Protein AF-J6DVZ9-F1 (afdb_monomer)

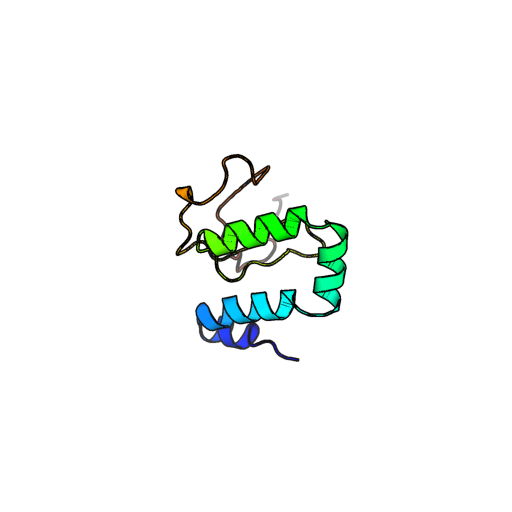Sequence (102 aa):
MVYGTLAAVAENDLETFTESIEAIQRTVWKTAEWSWHGEQLKEVAAELRTAGARGVGMSSMGPSLYFDATHLEPTKLPPKIFEATFITRPANLGRSLKGGRG

Foldseek 3Di:
DQLCCVVCVVVVPPPSNLSSLVVVCPDPVNVVLVPVVPCLLVVLLVLQVVQPWTSWHADDSDDDTDTDCVRGDCVSHPPDNDPDDDDDDDDPDDDDDDDDDD

Mean predicted aligned error: 5.06 Å

pLDDT: mean 90.96, std 10.16, range [49.06, 97.69]

Structure (mmCIF, N/CA/C/O backbone):
data_AF-J6DVZ9-F1
#
_entry.id   AF-J6DVZ9-F1
#
loop_
_atom_site.group_PDB
_atom_site.id
_atom_site.type_symbol
_atom_site.label_atom_id
_atom_site.label_alt_id
_atom_site.label_comp_id
_atom_site.label_asym_id
_atom_site.label_entity_id
_atom_site.label_seq_id
_atom_site.pdbx_PDB_ins_code
_atom_site.Cartn_x
_atom_site.Cartn_y
_atom_site.Cartn_z
_atom_site.occupancy
_atom_site.B_iso_or_equiv
_atom_site.auth_seq_id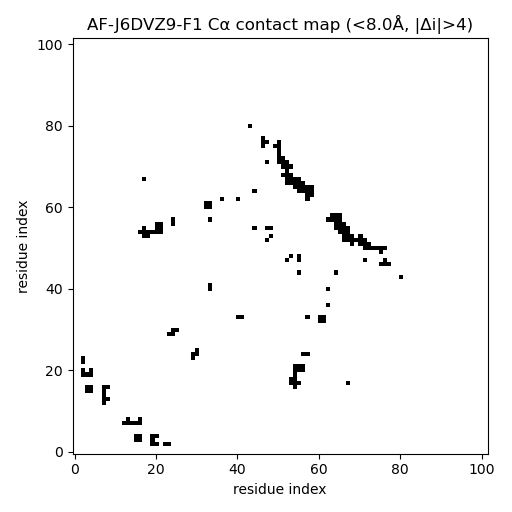
_atom_site.auth_comp_id
_atom_site.auth_asym_id
_atom_site.auth_atom_id
_atom_site.pdbx_PDB_model_num
ATOM 1 N N . MET A 1 1 ? -0.544 -18.241 -5.736 1.00 49.06 1 MET A N 1
ATOM 2 C CA . MET A 1 1 ? -1.378 -17.090 -6.135 1.00 49.06 1 MET A CA 1
ATOM 3 C C . MET A 1 1 ? -0.431 -16.003 -6.612 1.00 49.06 1 MET A C 1
ATOM 5 O O . MET A 1 1 ? 0.437 -15.614 -5.842 1.00 49.06 1 MET A O 1
ATOM 9 N N . VAL A 1 2 ? -0.505 -15.615 -7.885 1.00 58.88 2 VAL A N 1
ATOM 10 C CA . VAL A 1 2 ? 0.263 -14.483 -8.425 1.00 58.88 2 VAL A CA 1
ATOM 11 C C . VAL A 1 2 ? -0.691 -13.296 -8.391 1.00 58.88 2 VAL A C 1
ATOM 13 O O . VAL A 1 2 ? -1.721 -13.342 -9.050 1.00 58.88 2 VAL A O 1
ATOM 16 N N . TYR A 1 3 ? -0.403 -12.278 -7.585 1.00 77.50 3 TYR A N 1
ATOM 17 C CA . TYR A 1 3 ? -1.319 -11.147 -7.367 1.00 77.50 3 TYR A CA 1
ATOM 18 C C . TYR A 1 3 ? -1.269 -10.098 -8.490 1.00 77.50 3 TYR A C 1
ATOM 20 O O . TYR A 1 3 ? -1.822 -9.024 -8.335 1.00 77.50 3 TYR A O 1
ATOM 28 N N . GLY A 1 4 ? -0.579 -10.373 -9.601 1.00 89.81 4 GLY A N 1
ATOM 29 C CA . GLY A 1 4 ? -0.366 -9.410 -10.687 1.00 89.81 4 GLY A CA 1
ATOM 30 C C . GLY A 1 4 ? 0.797 -8.440 -10.455 1.00 89.81 4 GLY A C 1
ATOM 31 O O . GLY A 1 4 ? 1.261 -7.838 -11.411 1.00 89.81 4 GLY A O 1
ATOM 32 N N . THR A 1 5 ? 1.358 -8.361 -9.241 1.00 93.88 5 THR A N 1
ATOM 33 C CA . THR A 1 5 ? 2.412 -7.390 -8.880 1.00 93.88 5 THR A CA 1
ATOM 34 C C . THR A 1 5 ? 3.615 -7.411 -9.823 1.00 93.88 5 THR A C 1
ATOM 36 O O . THR A 1 5 ? 4.063 -6.362 -10.268 1.00 93.88 5 THR A O 1
ATOM 39 N N . LEU A 1 6 ? 4.143 -8.598 -10.148 1.00 94.81 6 LEU A N 1
ATOM 40 C CA . LEU A 1 6 ? 5.316 -8.716 -11.022 1.00 94.81 6 LEU A CA 1
ATOM 41 C C . LEU A 1 6 ? 5.006 -8.293 -12.463 1.00 94.81 6 LEU A C 1
ATOM 43 O O . LEU A 1 6 ? 5.797 -7.571 -13.059 1.00 94.81 6 LEU A O 1
ATOM 47 N N . ALA A 1 7 ? 3.868 -8.739 -13.003 1.00 95.25 7 ALA A N 1
ATOM 48 C CA . ALA A 1 7 ? 3.440 -8.385 -14.354 1.00 95.25 7 ALA A CA 1
ATOM 49 C C . ALA A 1 7 ? 3.193 -6.874 -14.462 1.00 95.25 7 ALA A C 1
ATOM 51 O O . ALA A 1 7 ? 3.746 -6.228 -15.342 1.00 95.25 7 ALA A O 1
ATOM 52 N N . ALA A 1 8 ? 2.491 -6.297 -13.485 1.00 96.50 8 ALA A N 1
ATOM 53 C CA . ALA A 1 8 ? 2.218 -4.868 -13.419 1.00 96.50 8 ALA A CA 1
ATOM 54 C C . ALA A 1 8 ? 3.501 -4.019 -13.394 1.00 96.50 8 ALA A C 1
ATOM 56 O O . ALA A 1 8 ? 3.612 -3.028 -14.109 1.00 96.50 8 ALA A O 1
ATOM 57 N N . VAL A 1 9 ? 4.517 -4.438 -12.629 1.00 95.75 9 VAL A N 1
ATOM 58 C CA . VAL A 1 9 ? 5.830 -3.770 -12.635 1.00 95.75 9 VAL A CA 1
ATOM 59 C C . VAL A 1 9 ? 6.522 -3.912 -13.992 1.00 95.75 9 VAL A C 1
ATOM 61 O O . VAL A 1 9 ? 7.079 -2.937 -14.489 1.00 95.75 9 VAL A O 1
ATOM 64 N N . ALA A 1 10 ? 6.496 -5.103 -14.597 1.00 96.75 10 ALA A N 1
ATOM 65 C CA . ALA A 1 10 ? 7.122 -5.350 -15.896 1.00 96.75 10 ALA A CA 1
ATOM 66 C C . ALA A 1 10 ? 6.476 -4.529 -17.029 1.00 96.75 10 ALA A C 1
ATOM 68 O O . ALA A 1 10 ? 7.169 -4.106 -17.953 1.00 96.75 10 ALA A O 1
ATOM 69 N N . GLU A 1 11 ? 5.171 -4.279 -16.934 1.00 97.38 11 GLU A N 1
ATOM 70 C CA . GLU A 1 11 ? 4.371 -3.569 -17.937 1.00 97.38 11 GLU A CA 1
ATOM 71 C C . GLU A 1 11 ? 4.220 -2.063 -17.647 1.00 97.38 11 GLU A C 1
ATOM 73 O O . GLU A 1 11 ? 3.642 -1.339 -18.452 1.00 97.38 11 GLU A O 1
ATOM 78 N N . ASN A 1 12 ? 4.794 -1.559 -16.547 1.00 96.31 12 ASN A N 1
ATOM 79 C CA . ASN A 1 12 ? 4.593 -0.188 -16.049 1.00 96.31 12 ASN A CA 1
ATOM 80 C C . ASN A 1 12 ? 3.113 0.167 -15.799 1.00 96.31 12 ASN A C 1
ATOM 82 O O . ASN A 1 12 ? 2.704 1.319 -15.955 1.00 96.31 12 ASN A O 1
ATOM 86 N N . ASP A 1 13 ? 2.321 -0.812 -15.374 1.00 97.00 13 ASP A N 1
ATOM 87 C CA . ASP A 1 13 ? 0.919 -0.642 -15.012 1.00 97.00 13 ASP A CA 1
ATOM 88 C C . ASP A 1 13 ? 0.795 -0.318 -13.514 1.00 97.00 13 ASP A C 1
ATOM 90 O O . ASP A 1 13 ? 0.762 -1.195 -12.645 1.00 97.00 13 ASP A O 1
ATOM 94 N N . LEU A 1 14 ? 0.757 0.980 -13.200 1.00 95.38 14 LEU A N 1
ATOM 95 C CA . LEU A 1 14 ? 0.627 1.451 -11.821 1.00 95.38 14 LEU A CA 1
ATOM 96 C C . LEU A 1 14 ? -0.730 1.080 -11.202 1.00 95.38 14 LEU A C 1
ATOM 98 O O . LEU A 1 14 ? -0.798 0.843 -9.996 1.00 95.38 14 LEU A O 1
ATOM 102 N N . GLU A 1 15 ? -1.795 1.023 -11.999 1.00 95.56 15 GLU A N 1
ATOM 103 C CA . GLU A 1 15 ? -3.142 0.713 -11.521 1.00 95.56 15 GLU A CA 1
ATOM 104 C C . GLU A 1 15 ? -3.184 -0.725 -11.005 1.00 95.56 15 GLU A C 1
ATOM 106 O O . GLU A 1 15 ? -3.344 -0.934 -9.796 1.00 95.56 15 GLU A O 1
ATOM 111 N N . THR A 1 16 ? -2.860 -1.692 -11.867 1.00 96.44 16 THR A N 1
ATOM 112 C CA . THR A 1 16 ? -2.783 -3.110 -11.491 1.00 96.44 16 THR A CA 1
ATOM 113 C C . THR A 1 16 ? -1.766 -3.337 -10.370 1.00 96.44 16 THR A C 1
ATOM 115 O O . THR A 1 16 ? -1.989 -4.157 -9.473 1.00 96.44 16 THR A O 1
ATOM 118 N N . PHE A 1 17 ? -0.653 -2.592 -10.349 1.00 96.94 17 PHE A N 1
ATOM 119 C CA . PHE A 1 17 ? 0.310 -2.680 -9.252 1.00 96.94 17 PHE A CA 1
ATOM 120 C C . PHE A 1 17 ? -0.335 -2.299 -7.917 1.00 96.94 17 PHE A C 1
ATOM 122 O O . PHE A 1 17 ? -0.264 -3.079 -6.965 1.00 96.94 17 PHE A O 1
ATOM 129 N N . THR A 1 18 ? -1.005 -1.149 -7.834 1.00 97.00 18 THR A N 1
ATOM 130 C CA . THR A 1 18 ? -1.654 -0.706 -6.590 1.00 97.00 18 THR A CA 1
ATOM 131 C C . THR A 1 18 ? -2.778 -1.644 -6.145 1.00 97.00 18 THR A C 1
ATOM 133 O O . THR A 1 18 ? -2.858 -1.970 -4.959 1.00 97.00 18 THR A O 1
ATOM 136 N N . GLU A 1 19 ? -3.578 -2.171 -7.074 1.00 96.38 19 GLU A N 1
ATOM 137 C CA . GLU A 1 19 ? -4.605 -3.176 -6.775 1.00 96.38 19 GLU A CA 1
ATOM 138 C C . GLU A 1 19 ? -4.006 -4.479 -6.238 1.00 96.38 19 GLU A C 1
ATOM 140 O O .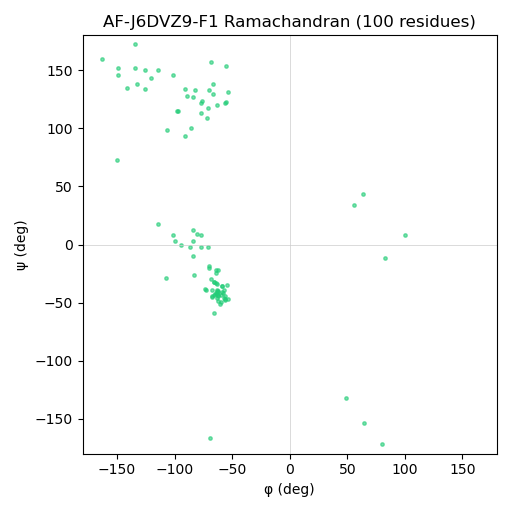 GLU A 1 19 ? -4.525 -5.069 -5.283 1.00 96.38 19 GLU A O 1
ATOM 145 N N . SER A 1 20 ? -2.872 -4.909 -6.802 1.00 97.38 20 SER A N 1
ATOM 146 C CA . SER A 1 20 ? -2.161 -6.101 -6.341 1.00 97.38 20 SER A CA 1
ATOM 147 C C . SER A 1 20 ? -1.667 -5.961 -4.902 1.00 97.38 20 SER A C 1
ATOM 149 O O . SER A 1 20 ? -1.779 -6.907 -4.119 1.00 97.38 20 SER A O 1
ATOM 151 N N . ILE A 1 21 ? -1.166 -4.777 -4.526 1.00 97.38 21 ILE A N 1
ATOM 152 C CA . ILE A 1 21 ? -0.743 -4.490 -3.152 1.00 97.38 21 ILE A CA 1
ATOM 153 C C . ILE A 1 21 ? -1.939 -4.605 -2.211 1.00 97.38 21 ILE A C 1
ATOM 155 O O . ILE A 1 21 ? -1.859 -5.318 -1.210 1.00 97.38 21 ILE A O 1
ATOM 159 N N . GLU A 1 22 ? -3.064 -3.979 -2.553 1.00 96.25 22 GLU A N 1
ATOM 160 C CA . GLU A 1 22 ? -4.296 -4.050 -1.763 1.00 96.25 22 GLU A CA 1
ATOM 161 C C . GLU A 1 22 ? -4.794 -5.498 -1.604 1.00 96.25 22 GLU A C 1
ATOM 163 O O . GLU A 1 22 ? -5.202 -5.911 -0.516 1.00 96.25 22 GLU A O 1
ATOM 168 N N . ALA A 1 23 ? -4.717 -6.307 -2.664 1.00 96.38 23 ALA A N 1
ATOM 169 C CA . ALA A 1 23 ? -5.061 -7.725 -2.608 1.00 96.38 23 ALA A CA 1
ATOM 170 C C . ALA A 1 23 ? -4.133 -8.511 -1.667 1.00 96.38 23 ALA A C 1
ATOM 172 O O . ALA A 1 23 ? -4.618 -9.308 -0.862 1.00 96.38 23 ALA A O 1
ATOM 173 N N . ILE A 1 24 ? -2.821 -8.250 -1.710 1.00 96.62 24 ILE A N 1
ATOM 174 C CA . ILE A 1 24 ? -1.842 -8.854 -0.795 1.00 96.62 24 ILE A CA 1
ATOM 175 C C . ILE A 1 24 ? -2.172 -8.505 0.660 1.00 96.62 24 ILE A C 1
ATOM 177 O O . ILE A 1 24 ? -2.144 -9.394 1.513 1.00 96.62 24 ILE A O 1
ATOM 181 N N . GLN A 1 25 ? -2.533 -7.253 0.960 1.00 96.19 25 GLN A N 1
ATOM 182 C CA . GLN A 1 25 ? -2.863 -6.837 2.331 1.00 96.19 25 GLN A CA 1
ATOM 183 C C . GLN A 1 25 ? -4.104 -7.544 2.902 1.00 96.19 25 GLN A C 1
ATOM 185 O O . GLN A 1 25 ? -4.197 -7.700 4.116 1.00 96.19 25 GLN A O 1
ATOM 190 N N . ARG A 1 26 ? -5.021 -8.025 2.049 1.00 95.25 26 ARG A N 1
ATOM 191 C CA . ARG A 1 26 ? -6.228 -8.783 2.443 1.00 95.25 26 ARG A CA 1
ATOM 192 C C . ARG A 1 26 ? -6.009 -10.290 2.599 1.00 95.25 26 ARG A C 1
ATOM 194 O O . ARG A 1 26 ? -6.938 -11.023 2.931 1.00 95.25 26 ARG A O 1
ATOM 201 N N . THR A 1 27 ? -4.805 -10.789 2.336 1.00 96.00 27 THR A N 1
ATOM 202 C CA . THR A 1 27 ? -4.490 -12.211 2.533 1.00 96.00 27 THR A CA 1
ATOM 203 C C . THR A 1 27 ? -4.490 -12.581 4.018 1.00 96.00 27 THR A C 1
ATOM 205 O O . THR A 1 27 ? -4.284 -11.728 4.880 1.00 96.00 27 THR A O 1
ATOM 208 N N . VAL A 1 28 ? -4.689 -13.867 4.332 1.00 96.56 28 VAL A N 1
ATOM 209 C CA . VAL A 1 28 ? -4.791 -14.352 5.724 1.00 96.56 28 VAL A CA 1
ATOM 210 C C . VAL A 1 28 ? -3.564 -13.976 6.559 1.00 96.56 28 VAL A C 1
ATOM 212 O O . VAL A 1 28 ? -3.706 -13.462 7.665 1.00 96.56 28 VAL A O 1
ATOM 215 N N . TRP A 1 29 ? -2.361 -14.190 6.023 1.00 95.38 29 TRP A N 1
ATOM 216 C CA . TRP A 1 29 ? -1.114 -13.921 6.742 1.00 95.38 29 TRP A CA 1
ATOM 217 C C . TRP A 1 29 ? -0.898 -12.423 6.982 1.00 95.38 29 TRP A C 1
ATOM 219 O O . TRP A 1 29 ? -0.625 -12.031 8.112 1.00 95.38 29 TRP A O 1
ATOM 229 N N . LYS A 1 30 ? -1.119 -11.570 5.972 1.00 95.62 30 LYS A N 1
ATOM 230 C CA . LYS A 1 30 ? -1.034 -10.117 6.166 1.00 95.62 30 LYS A CA 1
ATOM 231 C C . LYS A 1 30 ? -2.095 -9.610 7.127 1.00 95.62 30 LYS A C 1
ATOM 233 O O . LYS A 1 30 ? -1.775 -8.818 8.001 1.00 95.62 30 LYS A O 1
ATOM 238 N N . THR A 1 31 ? -3.328 -10.098 7.025 1.00 95.19 31 THR A N 1
ATOM 239 C CA . THR A 1 31 ? -4.407 -9.746 7.963 1.00 95.19 31 THR A CA 1
ATOM 240 C C . THR A 1 31 ? -4.028 -10.085 9.409 1.00 95.19 31 THR A C 1
ATOM 242 O O . THR A 1 31 ? -4.305 -9.298 10.314 1.00 95.19 31 THR A O 1
ATOM 245 N N . ALA A 1 32 ? -3.350 -11.216 9.635 1.00 95.69 32 ALA A N 1
ATOM 246 C CA . ALA A 1 32 ? -2.823 -11.566 10.950 1.00 95.69 32 ALA A CA 1
ATOM 247 C C . ALA A 1 32 ? -1.735 -10.582 11.418 1.00 95.69 32 ALA A C 1
ATOM 249 O O . ALA A 1 32 ? -1.788 -10.129 12.557 1.00 95.69 32 ALA A O 1
ATOM 250 N N . GLU A 1 33 ? -0.808 -10.171 10.548 1.00 96.69 33 GLU A N 1
ATOM 251 C CA . GLU A 1 33 ? 0.186 -9.140 10.887 1.00 96.69 33 GLU A CA 1
ATOM 252 C C . GLU A 1 33 ? -0.471 -7.785 11.207 1.00 96.69 33 GLU A C 1
ATOM 254 O O . GLU A 1 33 ? -0.090 -7.134 12.177 1.00 96.69 33 GLU A O 1
ATOM 259 N N . TRP A 1 34 ? -1.498 -7.369 10.453 1.00 96.50 34 TRP A N 1
ATOM 260 C CA . TRP A 1 34 ? -2.275 -6.153 10.744 1.00 96.50 34 TRP A CA 1
ATOM 261 C C . TRP A 1 34 ? -2.933 -6.202 12.125 1.00 96.50 34 TRP A C 1
ATOM 263 O O . TRP A 1 34 ? -3.025 -5.180 12.801 1.00 96.50 34 TRP A O 1
ATOM 273 N N . SER A 1 35 ? -3.380 -7.384 12.564 1.00 94.56 35 SER A N 1
ATOM 274 C CA . SER A 1 35 ? -4.038 -7.549 13.865 1.00 94.56 35 SER A CA 1
ATOM 275 C C . SER A 1 35 ? -3.128 -7.239 15.060 1.00 94.56 35 SER A C 1
ATOM 277 O O . SER A 1 35 ? -3.633 -6.879 16.121 1.00 94.56 35 SER A O 1
ATOM 279 N N . TRP A 1 36 ? -1.801 -7.302 14.894 1.00 94.75 36 TRP A N 1
ATOM 280 C CA . TRP A 1 36 ? -0.843 -6.984 15.961 1.00 94.75 36 TRP A CA 1
ATOM 281 C C . TRP A 1 36 ? -0.793 -5.496 16.318 1.00 94.75 36 TRP A C 1
ATOM 283 O O . TRP A 1 36 ? -0.369 -5.155 17.419 1.00 94.75 36 TRP A O 1
ATOM 293 N N . HIS A 1 37 ? -1.260 -4.620 15.425 1.00 92.06 37 HIS A N 1
ATOM 294 C CA . HIS A 1 37 ? -1.281 -3.165 15.631 1.00 92.06 37 HIS A CA 1
ATOM 295 C C . HIS A 1 37 ? -2.652 -2.632 16.066 1.00 92.06 37 HIS A C 1
ATOM 297 O O . HIS A 1 37 ? -2.827 -1.423 16.212 1.00 92.06 37 HIS A O 1
ATOM 303 N N . GLY A 1 38 ? -3.634 -3.518 16.267 1.00 88.44 38 GLY A N 1
ATOM 304 C CA . GLY A 1 38 ? -5.008 -3.137 16.591 1.00 88.44 38 GLY A CA 1
ATOM 305 C C . GLY A 1 38 ? -5.701 -2.357 15.467 1.00 88.44 38 GLY A C 1
ATOM 306 O O . GLY A 1 38 ? -5.382 -2.512 14.286 1.00 88.44 38 GLY A O 1
ATOM 307 N N . GLU A 1 39 ? -6.680 -1.530 15.835 1.00 90.38 39 GLU A N 1
ATOM 308 C CA . GLU A 1 39 ? -7.471 -0.750 14.871 1.00 90.38 39 GLU A CA 1
ATOM 309 C C . GLU A 1 39 ? -6.785 0.550 14.442 1.00 90.38 39 GLU A C 1
ATOM 311 O O . GLU A 1 39 ? -6.965 0.978 13.306 1.00 90.38 39 GLU A O 1
ATOM 316 N N . GLN A 1 40 ? -5.908 1.122 15.273 1.00 89.81 40 GLN A N 1
ATOM 317 C CA . GLN A 1 40 ? -5.287 2.421 15.000 1.00 89.81 40 GLN A CA 1
ATOM 318 C C . GLN A 1 40 ? -4.535 2.445 13.659 1.00 89.81 40 GLN A C 1
ATOM 320 O O . GLN A 1 40 ? -4.714 3.358 12.860 1.00 89.81 40 GLN A O 1
ATOM 325 N N . LEU A 1 41 ? -3.718 1.427 13.358 1.00 92.25 41 LEU A N 1
ATOM 326 C CA . LEU A 1 41 ? -2.982 1.397 12.088 1.00 92.25 41 LEU A CA 1
ATOM 327 C C . LEU A 1 41 ? -3.915 1.195 10.879 1.00 92.25 41 LEU A C 1
ATOM 329 O O . LEU A 1 41 ? -3.634 1.686 9.784 1.00 92.25 41 LEU A O 1
ATOM 333 N N . LYS A 1 42 ? -5.041 0.496 11.068 1.00 93.69 42 LYS A N 1
ATOM 334 C CA . LYS A 1 42 ? -6.056 0.304 10.023 1.00 93.69 42 LYS A CA 1
ATOM 335 C C . LYS A 1 42 ? -6.834 1.590 9.759 1.00 93.69 42 LYS A C 1
ATOM 337 O O . LYS A 1 42 ? -7.099 1.888 8.597 1.00 93.69 42 LYS A O 1
ATOM 342 N N . GLU A 1 43 ? -7.152 2.352 10.804 1.00 93.00 43 GLU A N 1
ATOM 343 C CA . GLU A 1 43 ? -7.770 3.679 10.710 1.00 93.00 43 GLU A CA 1
ATOM 344 C C . GLU A 1 43 ? -6.874 4.627 9.912 1.00 93.00 43 GLU A C 1
ATOM 346 O O . GLU A 1 43 ? -7.314 5.185 8.910 1.00 93.00 43 GLU A O 1
ATOM 351 N N . VAL A 1 44 ? -5.581 4.687 10.245 1.00 93.56 44 VAL A N 1
ATOM 352 C CA . VAL A 1 44 ? -4.585 5.460 9.484 1.00 93.56 44 VAL A CA 1
ATOM 353 C C . VAL A 1 44 ? -4.549 5.042 8.008 1.00 93.56 44 VAL A C 1
ATOM 355 O O . VAL A 1 44 ? -4.533 5.879 7.104 1.00 93.56 44 VAL A O 1
ATOM 358 N N . ALA A 1 45 ? -4.568 3.736 7.729 1.00 95.44 45 ALA A N 1
ATOM 359 C CA . ALA A 1 45 ? -4.609 3.239 6.357 1.00 95.44 45 ALA A CA 1
ATOM 360 C C . ALA A 1 45 ? -5.921 3.604 5.632 1.00 95.44 45 ALA A C 1
ATOM 362 O O . ALA A 1 45 ? -5.919 3.792 4.415 1.00 95.44 45 ALA A O 1
ATOM 363 N N . ALA A 1 46 ? -7.048 3.693 6.340 1.00 95.06 46 ALA A N 1
ATOM 364 C CA . ALA A 1 46 ? -8.331 4.118 5.783 1.00 95.06 46 ALA A CA 1
ATOM 365 C C . ALA A 1 46 ? -8.370 5.632 5.508 1.00 95.06 46 ALA A C 1
ATOM 367 O O . ALA A 1 46 ? -8.879 6.054 4.466 1.00 95.06 46 ALA A O 1
ATOM 368 N N . GLU A 1 47 ? -7.782 6.443 6.386 1.00 94.81 47 GLU A N 1
ATOM 369 C CA . GLU A 1 47 ? -7.616 7.888 6.196 1.00 94.81 47 GLU A CA 1
ATOM 370 C C . GLU A 1 47 ? -6.748 8.191 4.974 1.00 94.81 47 GLU A C 1
ATOM 372 O O . GLU A 1 47 ? -7.131 9.004 4.135 1.00 94.81 47 GLU A O 1
ATOM 377 N N . LEU A 1 48 ? -5.632 7.469 4.810 1.00 95.62 48 LEU A N 1
ATOM 378 C CA . LEU A 1 48 ? -4.785 7.562 3.619 1.00 95.62 48 LEU A CA 1
ATOM 379 C C . LEU A 1 48 ? -5.579 7.285 2.336 1.00 95.62 48 LEU A C 1
ATOM 381 O O . LEU A 1 48 ? -5.515 8.076 1.395 1.00 95.62 48 LEU A O 1
ATOM 385 N N . ARG A 1 49 ? -6.369 6.204 2.304 1.00 96.31 49 ARG A N 1
ATOM 386 C CA . ARG A 1 49 ? -7.222 5.875 1.145 1.00 96.31 49 ARG A CA 1
ATOM 387 C C . ARG A 1 49 ? -8.265 6.956 0.877 1.00 96.31 49 ARG A C 1
ATOM 389 O O . ARG A 1 49 ? -8.451 7.358 -0.266 1.00 96.31 49 ARG A O 1
ATOM 396 N N . THR A 1 50 ? -8.907 7.468 1.925 1.00 95.81 50 THR A N 1
ATOM 397 C CA . THR A 1 50 ? -9.906 8.548 1.825 1.00 95.81 50 THR A CA 1
ATOM 398 C C . THR A 1 50 ? -9.291 9.845 1.296 1.00 95.81 50 THR A C 1
ATOM 400 O O . THR A 1 50 ? -9.926 10.58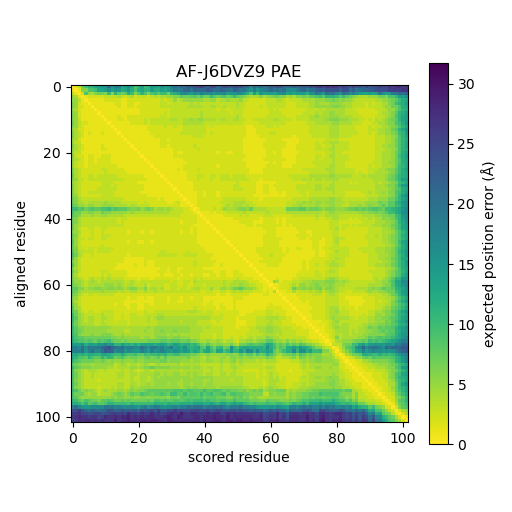2 0.541 1.00 95.81 50 THR A O 1
ATOM 403 N N . ALA A 1 51 ? -8.030 10.102 1.643 1.00 95.56 51 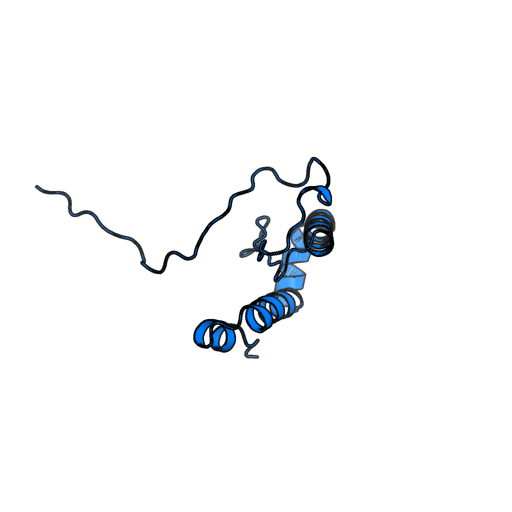ALA A N 1
ATOM 404 C CA . ALA A 1 51 ? -7.253 11.217 1.126 1.00 95.56 51 ALA A CA 1
ATOM 405 C C . ALA A 1 51 ? -6.729 10.993 -0.304 1.00 95.56 51 ALA A C 1
ATOM 407 O O . ALA A 1 51 ? -6.104 11.898 -0.841 1.00 95.56 51 ALA A O 1
ATOM 408 N N . GLY A 1 52 ? -6.972 9.840 -0.938 1.00 96.88 52 GLY A N 1
ATOM 409 C CA . GLY A 1 52 ? -6.578 9.564 -2.326 1.00 96.88 52 GLY A CA 1
ATOM 410 C C . GLY A 1 52 ? -5.301 8.735 -2.492 1.00 96.88 52 GLY A C 1
ATOM 411 O O . GLY A 1 52 ? -4.824 8.575 -3.616 1.00 96.88 52 GLY A O 1
ATOM 412 N N . ALA A 1 53 ? -4.742 8.183 -1.409 1.00 96.69 53 ALA A N 1
ATOM 413 C CA . ALA A 1 53 ? -3.645 7.224 -1.509 1.00 96.69 53 ALA A CA 1
ATOM 414 C C . ALA A 1 53 ? -4.113 5.919 -2.169 1.00 96.69 53 ALA A C 1
ATOM 416 O O . ALA A 1 53 ? -5.173 5.385 -1.831 1.00 96.69 53 ALA A O 1
ATOM 417 N N . ARG A 1 54 ? -3.287 5.361 -3.059 1.00 97.62 54 ARG A N 1
ATOM 418 C CA . ARG A 1 54 ? -3.534 4.058 -3.696 1.00 97.62 54 ARG A CA 1
ATOM 419 C C . ARG A 1 54 ? -2.493 3.035 -3.266 1.00 97.62 54 ARG A C 1
ATOM 421 O O . ARG A 1 54 ? -1.347 3.387 -2.992 1.00 97.62 54 ARG A O 1
ATOM 428 N N . GLY A 1 55 ? -2.874 1.759 -3.237 1.00 97.31 55 GLY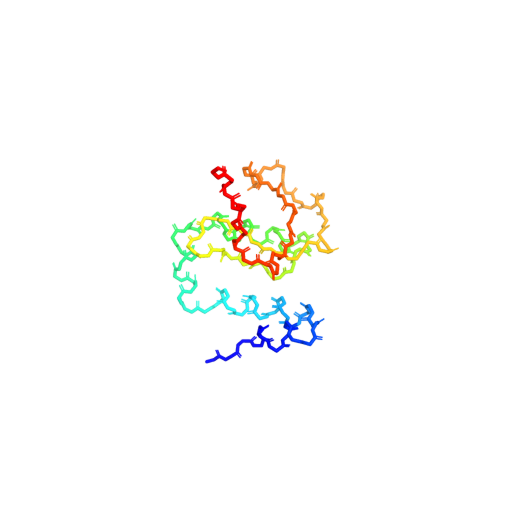 A N 1
ATOM 429 C CA . GLY A 1 55 ? -1.936 0.681 -2.923 1.00 97.31 55 GLY A CA 1
ATOM 430 C C . GLY A 1 55 ? -1.378 0.783 -1.506 1.00 97.31 55 GLY A C 1
ATOM 431 O O . GLY A 1 55 ? -0.170 0.645 -1.326 1.00 97.31 55 GLY A O 1
ATOM 432 N N . VAL A 1 56 ? -2.226 1.073 -0.513 1.00 97.69 56 VAL A N 1
ATOM 433 C CA . VAL A 1 56 ? -1.778 1.268 0.870 1.00 97.69 56 VAL A CA 1
ATOM 434 C C . VAL A 1 56 ? -1.370 -0.078 1.463 1.00 97.69 56 VAL A C 1
ATOM 436 O O . VAL A 1 56 ? -2.211 -0.934 1.743 1.00 97.69 56 VAL A O 1
ATOM 439 N N . GLY A 1 57 ? -0.067 -0.269 1.663 1.00 97.31 57 GLY A N 1
ATOM 440 C CA . GLY A 1 57 ? 0.515 -1.502 2.177 1.00 97.31 57 GLY A CA 1
ATOM 441 C C . GLY A 1 57 ? 1.301 -1.309 3.468 1.00 97.31 57 GLY A C 1
ATOM 442 O O . GLY A 1 57 ? 2.011 -0.320 3.630 1.00 97.31 57 GLY A O 1
ATOM 443 N N . MET A 1 58 ? 1.227 -2.288 4.374 1.00 97.50 58 MET A N 1
ATOM 444 C CA . MET A 1 58 ? 2.123 -2.360 5.528 1.00 97.50 58 MET A CA 1
ATOM 445 C C . MET A 1 58 ? 3.431 -3.048 5.133 1.00 97.50 58 MET A C 1
ATOM 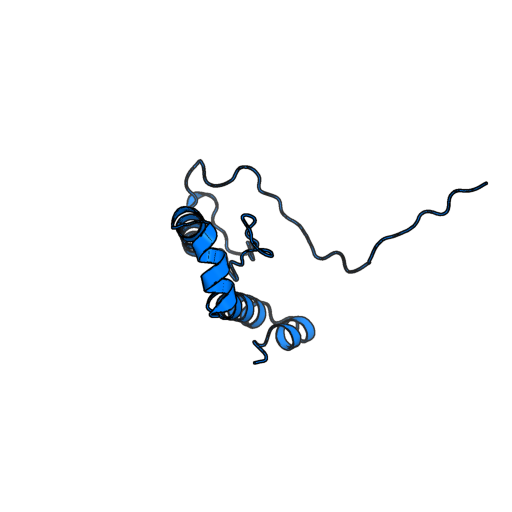447 O O . MET A 1 58 ? 3.439 -4.155 4.576 1.00 97.50 58 MET A O 1
ATOM 451 N N . SER A 1 59 ? 4.550 -2.382 5.414 1.00 95.94 59 SER A N 1
ATOM 452 C CA . SER A 1 59 ? 5.887 -2.915 5.165 1.00 95.94 59 SER A CA 1
ATOM 453 C C . SER A 1 59 ? 6.251 -3.950 6.225 1.00 95.94 59 SER A C 1
ATOM 455 O O . SER A 1 59 ? 6.258 -3.632 7.412 1.00 95.94 59 SER A O 1
ATOM 457 N N . SER A 1 60 ? 6.584 -5.179 5.809 1.00 93.81 60 SER A N 1
ATOM 458 C CA . SER A 1 60 ? 6.882 -6.288 6.732 1.00 93.81 60 SER A CA 1
ATOM 459 C C . SER A 1 60 ? 5.787 -6.405 7.811 1.00 93.81 60 SER A C 1
ATOM 461 O O . SER A 1 60 ? 4.606 -6.341 7.482 1.00 93.81 60 SER A O 1
ATOM 463 N N . MET A 1 61 ? 6.168 -6.515 9.079 1.00 94.44 61 MET A N 1
ATOM 464 C CA . MET A 1 61 ? 5.282 -6.516 10.241 1.00 94.44 61 MET A CA 1
ATOM 465 C C . MET A 1 61 ? 4.906 -5.111 10.745 1.00 94.44 61 MET A C 1
ATOM 467 O O . MET A 1 61 ? 4.390 -5.009 11.849 1.00 94.44 61 MET A O 1
ATOM 471 N N . GLY A 1 62 ? 5.168 -4.031 10.003 1.00 93.75 62 GLY A N 1
ATOM 472 C CA . GLY A 1 62 ? 4.793 -2.663 10.383 1.00 93.75 62 GLY A CA 1
ATOM 473 C C . GLY A 1 62 ? 5.731 -1.973 11.391 1.00 93.75 62 GLY A C 1
ATOM 474 O O . GLY A 1 62 ? 6.818 -2.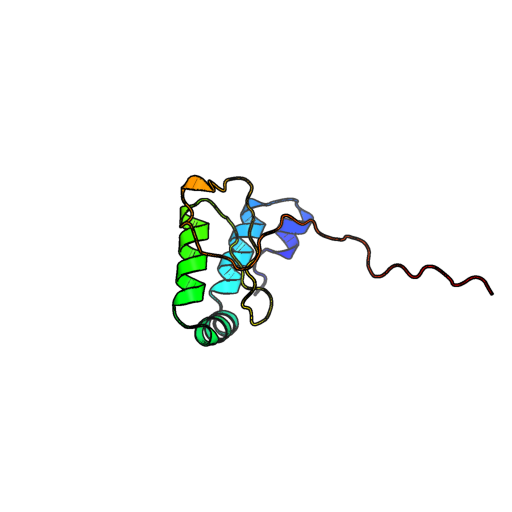482 11.670 1.00 93.75 62 GLY A O 1
ATOM 475 N N . PRO A 1 63 ? 5.342 -0.784 11.907 1.00 93.69 63 PRO A N 1
ATOM 476 C CA . PRO A 1 63 ? 4.095 -0.052 11.622 1.00 93.69 63 PRO A CA 1
ATOM 477 C C . PRO A 1 63 ? 4.162 0.824 10.355 1.00 93.69 63 PRO A C 1
ATOM 479 O O . PRO A 1 63 ? 3.217 1.542 10.043 1.00 93.69 63 PRO A O 1
ATOM 482 N N . SER A 1 64 ? 5.274 0.808 9.613 1.00 95.38 64 SER A N 1
ATOM 483 C CA . SER A 1 64 ? 5.432 1.661 8.432 1.00 95.38 64 SER A CA 1
ATOM 484 C C . SER A 1 64 ? 4.468 1.281 7.307 1.00 95.38 64 SER A C 1
ATOM 486 O O . SER A 1 64 ? 4.427 0.126 6.871 1.00 95.38 64 SER A O 1
ATOM 488 N N . LEU A 1 65 ? 3.761 2.285 6.789 1.00 96.06 65 LEU A N 1
ATOM 489 C CA . LEU A 1 65 ? 2.920 2.173 5.602 1.00 96.06 65 LEU A CA 1
ATOM 490 C C . LEU A 1 65 ? 3.635 2.757 4.380 1.00 96.06 65 LEU A C 1
ATOM 492 O O . LEU A 1 65 ? 4.375 3.734 4.489 1.00 96.06 65 LEU A O 1
ATOM 496 N N . TYR A 1 66 ? 3.394 2.166 3.215 1.00 97.31 66 TYR A N 1
ATOM 497 C CA . TYR A 1 66 ? 3.788 2.696 1.912 1.00 97.31 66 TYR A CA 1
ATOM 498 C C . TYR A 1 66 ? 2.563 2.780 1.006 1.00 97.31 66 TYR A C 1
ATOM 500 O O . TYR A 1 66 ? 1.621 2.003 1.158 1.00 97.31 66 TYR A O 1
ATOM 508 N N . PHE A 1 67 ? 2.564 3.741 0.088 1.00 97.12 67 PHE A N 1
ATOM 509 C CA . PHE A 1 67 ? 1.450 3.988 -0.820 1.00 97.12 67 PHE A CA 1
ATOM 510 C C . PHE A 1 67 ? 1.890 4.857 -2.002 1.00 97.12 67 PHE A C 1
ATOM 512 O O . PHE A 1 67 ? 2.891 5.573 -1.926 1.00 97.12 67 PHE A O 1
ATOM 519 N N . ASP A 1 68 ? 1.120 4.807 -3.085 1.00 96.75 68 ASP A N 1
ATOM 520 C CA . ASP A 1 68 ? 1.172 5.796 -4.155 1.00 96.75 68 ASP A CA 1
ATOM 521 C C . ASP A 1 68 ? 0.439 7.069 -3.714 1.00 96.75 68 ASP A C 1
ATOM 523 O O . ASP A 1 68 ? -0.747 7.038 -3.377 1.00 96.75 68 ASP A O 1
ATOM 527 N N . ALA A 1 69 ? 1.162 8.188 -3.720 1.00 94.94 69 ALA A N 1
ATOM 528 C CA . ALA A 1 69 ? 0.671 9.496 -3.298 1.00 94.94 69 ALA A CA 1
ATOM 529 C C . ALA A 1 69 ? 0.302 10.417 -4.476 1.00 94.94 69 ALA A C 1
ATOM 531 O O . ALA A 1 69 ? 0.032 11.594 -4.253 1.00 94.94 69 ALA A O 1
ATOM 532 N N . THR A 1 70 ? 0.289 9.914 -5.720 1.00 95.00 70 THR A N 1
ATOM 533 C CA . THR A 1 70 ? 0.057 10.722 -6.937 1.00 95.00 70 THR A CA 1
ATOM 534 C C . THR A 1 70 ? -1.244 11.532 -6.887 1.00 95.00 70 THR A C 1
ATOM 536 O O . THR A 1 70 ? -1.290 12.655 -7.386 1.00 95.00 70 THR A O 1
ATOM 539 N N . HIS A 1 71 ? -2.285 10.986 -6.257 1.00 94.62 71 HIS A N 1
ATOM 540 C CA . HIS A 1 71 ? -3.595 11.630 -6.104 1.00 94.62 71 HIS A CA 1
ATOM 541 C C . HIS A 1 71 ? -3.934 11.959 -4.645 1.00 94.62 71 HIS A C 1
ATOM 543 O O . HIS A 1 71 ? -5.097 12.182 -4.318 1.00 94.62 71 HIS A O 1
ATOM 549 N N . LEU A 1 72 ? -2.931 11.975 -3.762 1.00 94.06 72 LEU A N 1
ATOM 550 C CA . LEU A 1 72 ? -3.134 12.297 -2.357 1.00 94.06 72 LEU A CA 1
ATOM 551 C C . LEU A 1 72 ? -3.463 13.787 -2.195 1.00 94.06 72 LEU A C 1
ATOM 553 O O . LEU A 1 72 ? -2.750 14.653 -2.698 1.00 94.06 72 LEU A O 1
ATOM 557 N N . GLU A 1 73 ? -4.489 14.077 -1.408 1.00 94.12 73 GLU A N 1
ATOM 558 C CA . GLU A 1 73 ? -4.865 15.408 -0.951 1.00 94.12 73 GLU A CA 1
ATOM 559 C C . GLU A 1 73 ? -4.505 15.561 0.537 1.00 94.12 73 GLU A C 1
ATOM 561 O O . GLU A 1 73 ? -5.267 15.136 1.410 1.00 94.12 73 GLU A O 1
ATOM 566 N N . PRO A 1 74 ? -3.362 16.190 0.874 1.00 88.00 74 PRO A N 1
ATOM 567 C CA . PRO A 1 74 ? -2.897 16.275 2.259 1.00 88.00 74 PRO A CA 1
ATOM 568 C C . PRO A 1 74 ? -3.848 17.034 3.190 1.00 88.00 74 PRO A C 1
ATOM 570 O O . PRO A 1 74 ? -3.813 16.841 4.397 1.00 88.00 74 PRO A O 1
ATOM 573 N N . THR A 1 75 ? -4.714 17.891 2.649 1.00 90.25 75 THR A N 1
ATOM 574 C CA . THR A 1 75 ? -5.726 18.631 3.416 1.00 90.25 75 THR A CA 1
ATOM 575 C C . THR A 1 75 ? -6.846 17.742 3.958 1.00 90.25 75 THR A C 1
ATOM 577 O O . THR A 1 75 ? -7.537 18.155 4.886 1.00 90.25 75 THR A O 1
ATOM 580 N N . LYS A 1 76 ? -7.031 16.534 3.405 1.00 90.50 76 LYS A N 1
ATOM 581 C CA . LYS A 1 76 ? -7.986 15.526 3.897 1.00 90.50 76 LYS A CA 1
ATOM 582 C C . LYS A 1 76 ? -7.417 14.669 5.031 1.00 90.50 76 LYS A C 1
ATOM 584 O O . LYS A 1 76 ? -8.161 13.908 5.644 1.00 90.50 76 LYS A O 1
ATOM 589 N N . LEU A 1 77 ? -6.117 14.777 5.302 1.00 87.56 77 LEU A N 1
ATOM 590 C CA . LEU A 1 77 ? -5.448 14.038 6.365 1.00 87.56 77 LEU A CA 1
ATOM 591 C C . LEU A 1 77 ? -5.643 14.754 7.715 1.00 87.56 77 LEU A C 1
ATOM 593 O O . LEU A 1 77 ? -5.431 15.968 7.793 1.00 87.56 77 LEU A O 1
ATOM 597 N N . PRO A 1 78 ? -6.016 14.047 8.799 1.00 83.12 78 PRO A N 1
ATOM 598 C CA . PRO A 1 78 ? -5.996 14.628 10.133 1.00 83.12 78 PRO A CA 1
ATOM 599 C C . PRO A 1 78 ? -4.616 15.198 10.533 1.00 83.12 78 PRO A C 1
ATOM 601 O O . PRO A 1 78 ? -3.572 14.737 10.080 1.00 83.12 78 PRO A O 1
ATOM 604 N N . PRO A 1 79 ? -4.568 16.193 11.435 1.00 71.81 79 PRO A N 1
ATOM 605 C CA . PRO A 1 79 ? -3.346 16.943 11.750 1.00 71.81 79 PRO A CA 1
ATOM 606 C C . PRO A 1 79 ? -2.254 16.174 12.531 1.00 71.81 79 PRO A C 1
ATOM 608 O O . PRO A 1 79 ? -1.200 16.749 12.799 1.00 71.81 79 PRO A O 1
ATOM 611 N N . LYS A 1 80 ? -2.468 14.906 12.925 1.00 68.00 80 LYS A N 1
ATOM 612 C CA . LYS A 1 80 ? -1.508 14.087 13.702 1.00 68.00 80 LYS A CA 1
ATOM 613 C C . LYS A 1 80 ? -1.617 12.585 13.399 1.00 68.00 80 LYS A C 1
ATOM 615 O O . LYS A 1 80 ? -2.095 11.825 14.234 1.00 68.00 80 LYS A O 1
ATOM 620 N N . ILE A 1 81 ? -1.162 12.154 12.228 1.00 71.06 81 ILE A N 1
ATOM 621 C CA . ILE A 1 81 ? -1.274 10.738 11.816 1.00 71.06 81 ILE A CA 1
ATOM 622 C C . ILE A 1 81 ? 0.071 10.008 11.851 1.00 71.06 81 ILE A C 1
ATOM 624 O O . ILE A 1 81 ? 0.124 8.803 12.075 1.00 71.06 81 ILE A O 1
ATOM 628 N N . PHE A 1 82 ? 1.174 10.732 11.642 1.00 79.69 82 PHE A N 1
ATOM 629 C CA . PHE A 1 82 ? 2.482 10.131 11.399 1.00 79.69 82 PHE A CA 1
ATOM 630 C C . PHE A 1 82 ? 3.561 10.776 12.262 1.00 79.69 82 PHE A C 1
ATOM 632 O O . PHE A 1 82 ? 3.625 11.998 12.382 1.00 79.69 82 PHE A O 1
ATOM 639 N N . GLU A 1 83 ? 4.446 9.946 12.811 1.00 85.25 83 GLU A N 1
ATOM 640 C CA . GLU A 1 83 ? 5.689 10.406 13.437 1.00 85.25 83 GLU A CA 1
ATOM 641 C C . GLU A 1 83 ? 6.645 11.001 12.390 1.00 85.25 83 GLU A C 1
ATOM 643 O O . GLU A 1 83 ? 7.279 12.027 12.627 1.00 85.25 83 GLU A O 1
ATOM 648 N N . ALA A 1 84 ? 6.709 10.381 11.207 1.00 88.75 84 ALA A N 1
ATOM 649 C CA . ALA A 1 84 ? 7.512 10.839 10.082 1.00 88.75 84 ALA A CA 1
ATOM 650 C C . ALA A 1 84 ? 6.860 10.466 8.744 1.00 88.75 84 ALA A C 1
ATOM 652 O O . ALA A 1 84 ? 6.253 9.404 8.594 1.00 88.75 84 ALA A O 1
ATOM 653 N N . THR A 1 85 ? 7.029 11.330 7.744 1.00 89.19 85 THR A N 1
ATOM 654 C CA . THR A 1 85 ? 6.557 11.108 6.373 1.00 89.19 85 THR A CA 1
ATOM 655 C C . THR A 1 85 ? 7.598 11.633 5.398 1.00 89.19 85 THR A C 1
ATOM 657 O O . THR A 1 85 ? 8.124 12.731 5.570 1.00 89.19 85 THR A O 1
ATOM 660 N N . PHE A 1 86 ? 7.909 10.849 4.371 1.00 92.12 86 PHE A N 1
ATOM 661 C CA . PHE A 1 86 ? 8.867 11.223 3.340 1.00 92.12 86 PHE A CA 1
ATOM 662 C C . PHE A 1 86 ? 8.485 10.590 2.004 1.00 92.12 86 PHE A C 1
ATOM 664 O O . PHE A 1 86 ? 7.888 9.516 1.952 1.00 92.12 86 PHE A O 1
ATOM 671 N N . ILE A 1 87 ? 8.860 11.257 0.915 1.00 92.88 87 ILE A N 1
ATOM 672 C CA . ILE A 1 87 ? 8.733 10.726 -0.442 1.00 92.88 87 ILE A CA 1
ATOM 673 C C . ILE A 1 87 ? 10.035 10.004 -0.780 1.00 92.88 87 ILE A C 1
ATOM 675 O O . ILE A 1 87 ? 11.126 10.523 -0.541 1.00 92.88 87 ILE A O 1
ATOM 679 N N . THR A 1 88 ? 9.927 8.805 -1.342 1.00 94.94 88 THR A N 1
ATOM 680 C CA . THR A 1 88 ? 11.081 8.010 -1.768 1.00 94.94 88 THR A CA 1
ATOM 681 C C . THR A 1 88 ? 10.855 7.419 -3.156 1.00 94.94 88 THR A C 1
ATOM 683 O O . THR A 1 88 ? 9.769 7.521 -3.722 1.00 94.94 88 THR A O 1
ATOM 686 N N . ARG A 1 89 ? 11.900 6.809 -3.717 1.00 93.44 89 ARG A N 1
ATOM 687 C CA . ARG A 1 89 ? 11.868 6.100 -4.998 1.00 93.44 89 ARG A CA 1
ATOM 688 C C . ARG A 1 89 ? 12.594 4.760 -4.879 1.00 93.44 89 ARG A C 1
ATOM 690 O O . ARG A 1 89 ? 13.537 4.669 -4.088 1.00 93.44 89 ARG A O 1
ATOM 697 N N . PRO A 1 90 ? 12.217 3.744 -5.674 1.00 91.94 90 PRO A N 1
ATOM 698 C CA . PRO A 1 90 ? 12.954 2.490 -5.725 1.00 91.94 90 PRO A CA 1
ATOM 699 C C . PRO A 1 90 ? 14.438 2.728 -6.026 1.00 91.94 90 PRO A C 1
ATOM 701 O O . PRO A 1 90 ? 14.799 3.455 -6.956 1.00 91.94 90 PRO A O 1
ATOM 704 N N . ALA A 1 91 ? 15.309 2.113 -5.230 1.00 94.31 91 ALA A N 1
ATOM 705 C CA . ALA A 1 91 ? 16.728 2.041 -5.533 1.00 94.31 91 ALA A CA 1
ATOM 706 C C . ALA A 1 91 ? 16.965 0.827 -6.439 1.00 94.31 91 ALA A C 1
ATOM 708 O O . ALA A 1 91 ? 17.051 -0.302 -5.968 1.00 94.31 91 ALA A O 1
ATOM 709 N N . ASN A 1 92 ? 17.094 1.065 -7.746 1.00 94.69 92 ASN A N 1
ATOM 710 C CA . ASN A 1 92 ? 17.328 0.002 -8.737 1.00 94.69 92 ASN A CA 1
ATOM 711 C C . ASN A 1 92 ? 18.781 -0.509 -8.750 1.00 94.69 92 ASN A C 1
ATOM 713 O O . ASN A 1 92 ? 19.178 -1.265 -9.633 1.00 94.69 92 ASN A O 1
ATOM 717 N N . LEU A 1 93 ? 19.585 -0.077 -7.779 1.00 93.31 93 LEU A N 1
ATOM 718 C CA . LEU A 1 93 ? 20.947 -0.528 -7.548 1.00 93.31 93 LEU A CA 1
ATOM 719 C C . LEU A 1 93 ? 21.045 -1.004 -6.101 1.00 93.31 93 LEU A C 1
ATOM 721 O O . LEU A 1 93 ? 20.589 -0.322 -5.182 1.00 93.31 93 LEU A O 1
ATOM 725 N N . GLY A 1 94 ? 21.660 -2.170 -5.910 1.00 91.12 94 GLY A N 1
ATOM 726 C CA . GLY A 1 94 ? 21.978 -2.687 -4.584 1.00 91.12 94 GLY A CA 1
ATOM 727 C C . GLY A 1 94 ? 23.078 -1.878 -3.889 1.00 91.12 94 GLY A C 1
ATOM 728 O O . GLY A 1 94 ? 23.474 -0.790 -4.311 1.00 91.12 94 GLY A O 1
ATOM 729 N N . ARG A 1 95 ? 23.617 -2.437 -2.804 1.00 91.88 95 ARG A N 1
ATOM 730 C CA . ARG A 1 95 ? 24.703 -1.816 -2.035 1.00 91.88 95 ARG A CA 1
ATOM 731 C C . ARG A 1 95 ? 25.909 -1.492 -2.929 1.00 91.88 95 ARG A C 1
ATOM 733 O O . ARG A 1 95 ? 26.510 -2.389 -3.511 1.00 91.88 95 ARG A O 1
ATOM 740 N N . SER A 1 96 ? 26.314 -0.222 -2.959 1.00 90.06 96 SER A N 1
ATOM 741 C CA . SER A 1 96 ? 27.582 0.207 -3.557 1.00 90.06 96 SER A CA 1
ATOM 742 C C . SER A 1 96 ? 28.696 0.156 -2.508 1.00 90.06 96 SER A C 1
ATOM 744 O O . SER A 1 96 ? 28.556 0.713 -1.418 1.00 90.06 96 SER A O 1
ATOM 746 N N . LEU A 1 97 ? 29.802 -0.522 -2.821 1.00 89.38 97 LEU A N 1
ATOM 747 C CA . LEU A 1 97 ? 31.022 -0.484 -2.017 1.00 89.38 97 LEU A CA 1
ATOM 748 C C . LEU A 1 97 ? 31.975 0.527 -2.651 1.00 89.38 97 LEU A C 1
ATOM 750 O O . LEU A 1 97 ? 32.459 0.319 -3.761 1.00 89.38 97 LEU A O 1
ATOM 754 N N . LYS A 1 98 ? 32.271 1.624 -1.952 1.00 80.94 98 LYS A N 1
ATOM 755 C CA . LYS A 1 98 ? 33.422 2.453 -2.318 1.00 80.94 98 LYS A CA 1
ATOM 756 C C . LYS A 1 98 ? 34.670 1.735 -1.812 1.00 80.94 98 LYS A C 1
ATOM 758 O O . LYS A 1 98 ? 34.824 1.575 -0.605 1.00 80.94 98 LYS A O 1
ATOM 763 N N . GLY A 1 99 ? 35.521 1.265 -2.724 1.00 67.50 99 GLY A N 1
ATOM 764 C CA . GLY A 1 99 ? 36.801 0.655 -2.367 1.00 67.50 99 GLY A CA 1
ATOM 765 C C . GLY A 1 99 ? 37.635 1.629 -1.535 1.00 67.50 99 GLY A C 1
ATOM 766 O O . GLY A 1 99 ? 37.900 2.748 -1.978 1.00 67.50 99 GLY A O 1
ATOM 767 N N . GLY A 1 100 ? 38.014 1.221 -0.323 1.00 60.22 100 GLY A N 1
ATOM 768 C CA . GLY A 1 100 ? 39.035 1.923 0.445 1.00 60.22 100 GLY A CA 1
ATOM 769 C C . GLY A 1 100 ? 40.344 1.841 -0.329 1.00 60.22 100 GLY A C 1
ATOM 770 O O . GLY A 1 100 ? 40.805 0.743 -0.634 1.00 60.22 100 GLY A O 1
ATOM 771 N N . ARG A 1 101 ? 40.912 2.988 -0.704 1.00 57.16 101 ARG A N 1
ATOM 772 C CA . ARG A 1 101 ? 42.298 3.024 -1.170 1.00 57.16 101 ARG A CA 1
ATOM 773 C C . ARG A 1 101 ? 43.181 2.780 0.051 1.00 57.16 101 ARG A C 1
ATOM 775 O O . ARG A 1 101 ? 43.094 3.551 1.008 1.00 57.16 101 ARG A O 1
ATOM 782 N N . GLY A 1 102 ? 43.927 1.678 0.018 1.00 50.50 102 GLY A N 1
ATOM 783 C CA . GLY A 1 102 ? 45.171 1.544 0.774 1.00 50.50 102 GLY A CA 1
ATOM 784 C C . GLY A 1 102 ? 46.276 2.391 0.162 1.00 50.50 102 GLY A C 1
ATOM 785 O O . GLY A 1 102 ? 46.059 2.929 -0.952 1.00 50.50 102 GLY A O 1
#

Secondary structure (DSSP, 8-state):
---SHHHHHHHT-HHHHHHHHHHHHTSHHHHHHHHTTTTHHHHHHHHHHHTT-EEEEE-TTSS-EEEE-TT--GGGS-SS--S---------S-----PPP-

Radius of gyration: 16.26 Å; Cα contacts (8 Å, |Δi|>4): 97; chains: 1; bounding box: 55×36×34 Å

Solvent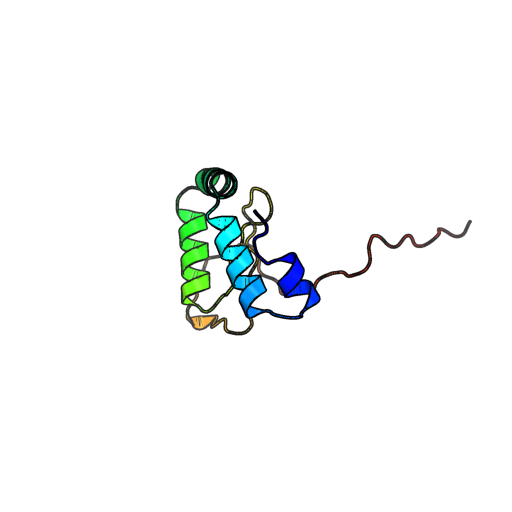-accessible surface area (backbone atoms only — not comparable to full-atom values): 6337 Å² total; per-residue (Å²): 137,83,64,46,44,68,59,17,62,77,70,72,35,63,65,53,27,25,54,18,39,42,53,53,48,69,32,72,70,44,44,54,45,50,57,77,58,52,62,65,59,52,50,53,53,48,44,42,41,75,19,38,32,40,29,66,30,66,50,85,82,48,91,51,71,47,57,47,58,91,60,45,41,74,88,65,46,72,98,79,83,66,98,75,86,82,89,85,76,89,71,95,60,77,92,80,80,81,79,81,80,127